Protein AF-A0A382JQ43-F1 (afdb_monomer_lite)

Foldseek 3Di:
DPQFFPLSVVVVVCVVVVVVVVLVVVCVVVVHDPCSVVVSVVRSVVGTPPD

Radius of gyration: 11.96 Å; chains: 1; bounding box: 26×19×31 Å

Structure (mmCIF, N/CA/C/O backbone):
data_AF-A0A382JQ43-F1
#
_entry.id   AF-A0A382JQ43-F1
#
loop_
_atom_site.group_PDB
_atom_site.id
_atom_site.type_symbol
_atom_site.label_atom_id
_atom_site.label_alt_id
_atom_site.label_comp_id
_atom_site.label_asym_id
_atom_site.label_entity_id
_atom_site.label_seq_id
_atom_site.pdbx_PDB_ins_code
_atom_site.Cartn_x
_atom_site.Cartn_y
_atom_site.Cartn_z
_atom_site.occupancy
_atom_site.B_iso_or_equiv
_atom_site.auth_seq_id
_atom_site.auth_comp_id
_atom_site.auth_asym_id
_atom_site.auth_atom_id
_atom_site.pdbx_PDB_model_num
ATOM 1 N N . MET A 1 1 ? -5.716 -12.237 5.489 1.00 66.19 1 MET A N 1
ATOM 2 C CA . MET A 1 1 ? -5.686 -11.155 6.501 1.00 66.19 1 MET A CA 1
ATOM 3 C C . MET A 1 1 ? -6.928 -10.285 6.349 1.00 66.19 1 MET A C 1
ATOM 5 O O . MET A 1 1 ? -7.336 -10.049 5.213 1.00 66.19 1 MET A O 1
ATOM 9 N N . LYS A 1 2 ? -7.558 -9.862 7.455 1.00 78.19 2 LYS A N 1
ATOM 10 C CA . LYS A 1 2 ? -8.640 -8.861 7.413 1.00 78.19 2 LYS A CA 1
ATOM 11 C C . LYS A 1 2 ? -8.024 -7.485 7.089 1.00 78.19 2 LYS A C 1
ATOM 13 O O . LYS A 1 2 ? -6.954 -7.202 7.628 1.00 78.19 2 LYS A O 1
ATOM 18 N N . PRO A 1 3 ? -8.633 -6.674 6.205 1.00 84.56 3 PRO A N 1
ATOM 19 C CA . PRO A 1 3 ? -8.118 -5.344 5.885 1.00 84.56 3 PRO A CA 1
ATOM 20 C C . PRO A 1 3 ? -8.195 -4.437 7.119 1.00 84.56 3 PRO A C 1
ATOM 22 O O . PRO A 1 3 ? -9.223 -4.403 7.793 1.00 84.56 3 PRO A O 1
ATOM 25 N N . LYS A 1 4 ? -7.106 -3.722 7.418 1.00 88.25 4 LYS A N 1
ATOM 26 C CA . LYS A 1 4 ? -6.996 -2.802 8.562 1.00 88.25 4 LYS A CA 1
ATOM 27 C C . LYS A 1 4 ? -7.688 -1.466 8.275 1.00 88.25 4 LYS A C 1
ATOM 29 O O . LYS A 1 4 ? -8.253 -0.853 9.177 1.00 88.25 4 LYS A O 1
ATOM 34 N N . GLY A 1 5 ? -7.678 -1.033 7.017 1.00 93.81 5 GLY A N 1
ATOM 35 C CA . GLY A 1 5 ? -8.303 0.207 6.570 1.00 93.81 5 GLY A CA 1
ATOM 36 C C . GLY A 1 5 ? -8.390 0.315 5.050 1.00 93.81 5 GLY A C 1
ATOM 37 O O . GLY A 1 5 ? -8.154 -0.652 4.320 1.00 93.81 5 GLY A O 1
ATOM 38 N N . PHE A 1 6 ? -8.732 1.512 4.574 1.00 95.19 6 PHE A N 1
ATOM 39 C CA . PHE A 1 6 ? -8.950 1.793 3.152 1.00 95.19 6 PHE A CA 1
ATOM 40 C C . PHE A 1 6 ? -7.740 1.490 2.266 1.00 95.19 6 PHE A C 1
ATOM 42 O O . PHE A 1 6 ? -7.900 1.012 1.141 1.00 95.19 6 PHE A O 1
ATOM 49 N N . GLY A 1 7 ? -6.531 1.698 2.790 1.00 94.31 7 GLY A N 1
ATOM 50 C CA . GLY A 1 7 ? -5.295 1.381 2.083 1.00 94.31 7 GLY A CA 1
ATOM 51 C C . GLY A 1 7 ? -5.206 -0.096 1.709 1.00 94.31 7 GLY A C 1
ATOM 52 O O . GLY A 1 7 ? -4.893 -0.416 0.565 1.00 94.31 7 GLY A O 1
ATOM 53 N N . ASP A 1 8 ? -5.547 -1.000 2.628 1.00 94.06 8 ASP A N 1
ATOM 54 C CA . ASP A 1 8 ? -5.527 -2.444 2.368 1.00 94.06 8 ASP A CA 1
ATOM 55 C C . ASP A 1 8 ? -6.577 -2.862 1.332 1.00 94.06 8 ASP A C 1
ATOM 57 O O . ASP A 1 8 ? -6.325 -3.764 0.530 1.00 94.06 8 ASP A O 1
ATOM 61 N N . SER A 1 9 ? -7.738 -2.201 1.307 1.00 94.50 9 SER A N 1
ATOM 62 C CA . SER A 1 9 ? -8.751 -2.440 0.272 1.00 94.50 9 SER A CA 1
ATOM 63 C C . SER A 1 9 ? -8.258 -2.038 -1.111 1.00 94.50 9 SER A C 1
ATOM 65 O O . SER A 1 9 ? -8.377 -2.835 -2.042 1.00 94.50 9 SER A O 1
ATOM 67 N N . ILE A 1 10 ? -7.670 -0.842 -1.246 1.00 92.94 10 ILE A N 1
ATOM 68 C CA . ILE A 1 10 ? -7.086 -0.400 -2.518 1.00 92.94 10 ILE A CA 1
ATOM 69 C C . ILE A 1 10 ? -5.957 -1.337 -2.927 1.00 92.94 10 ILE A C 1
ATOM 71 O O . ILE A 1 10 ? -5.963 -1.806 -4.058 1.00 92.94 10 ILE A O 1
ATOM 75 N N . ALA A 1 11 ? -5.029 -1.655 -2.022 1.00 93.31 11 ALA A N 1
ATOM 76 C CA . ALA A 1 11 ? -3.906 -2.539 -2.322 1.00 93.31 11 ALA A CA 1
ATOM 77 C C . ALA A 1 11 ? -4.384 -3.908 -2.825 1.00 93.31 11 ALA A C 1
ATOM 79 O O . ALA A 1 11 ? -3.881 -4.419 -3.821 1.00 93.31 11 ALA A O 1
ATOM 80 N N . LYS A 1 12 ? -5.412 -4.481 -2.190 1.00 92.75 12 LYS A N 1
ATOM 81 C CA . LYS A 1 12 ? -6.005 -5.749 -2.625 1.00 92.75 12 LYS A CA 1
ATOM 82 C C . LYS A 1 12 ? -6.721 -5.625 -3.970 1.00 92.75 12 LYS A C 1
ATOM 84 O O . LYS A 1 12 ? -6.675 -6.554 -4.772 1.00 92.75 12 LYS A O 1
ATOM 89 N N . PHE A 1 13 ? -7.402 -4.509 -4.214 1.00 93.31 13 PHE A N 1
ATOM 90 C CA . PHE A 1 13 ? -8.085 -4.249 -5.478 1.00 93.31 13 PHE A CA 1
ATOM 91 C C . PHE A 1 13 ? -7.091 -4.081 -6.635 1.00 93.31 13 PHE A C 1
ATOM 93 O O . PHE A 1 13 ? -7.245 -4.729 -7.669 1.00 93.31 13 PHE A O 1
ATOM 100 N N . THR A 1 14 ? -6.044 -3.273 -6.461 1.00 93.75 14 THR A N 1
ATOM 101 C CA . THR A 1 14 ? -5.024 -3.021 -7.491 1.00 93.75 14 THR A CA 1
ATOM 102 C C . THR A 1 14 ? -4.140 -4.236 -7.750 1.00 93.75 14 THR A C 1
ATOM 104 O O . THR A 1 14 ? -3.690 -4.431 -8.877 1.00 93.75 14 THR A O 1
ATOM 107 N N . GLU A 1 15 ? -3.923 -5.084 -6.744 1.00 93.00 15 GLU A N 1
ATOM 108 C CA . GLU A 1 15 ? -3.235 -6.366 -6.903 1.00 93.00 15 GLU A CA 1
ATOM 109 C C . GLU A 1 15 ? -4.093 -7.369 -7.684 1.00 93.00 15 GLU A C 1
ATOM 111 O O . GLU A 1 15 ? -3.621 -7.953 -8.655 1.00 93.00 15 GLU A O 1
ATOM 116 N N . LYS A 1 16 ? -5.384 -7.502 -7.348 1.00 94.94 16 LYS A N 1
ATOM 117 C CA . LYS A 1 16 ? -6.305 -8.400 -8.068 1.00 94.94 16 LYS A CA 1
ATOM 118 C C . LYS A 1 16 ? -6.553 -8.003 -9.518 1.00 94.94 16 LYS A C 1
ATOM 120 O O . LYS A 1 16 ? -6.782 -8.867 -10.354 1.00 94.94 16 LYS A O 1
ATOM 125 N N . THR A 1 17 ?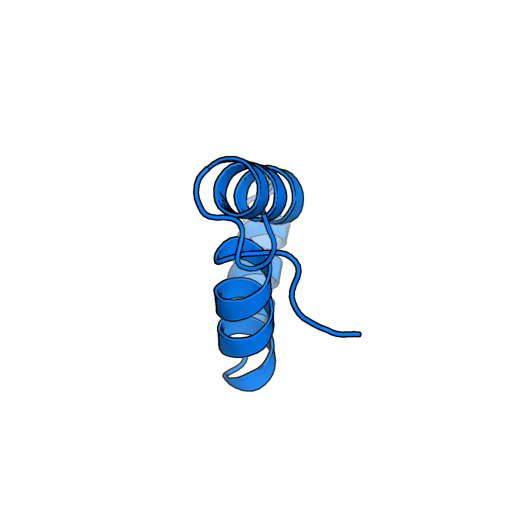 -6.567 -6.706 -9.799 1.00 95.19 17 THR A N 1
ATOM 126 C CA . THR A 1 17 ? -6.789 -6.172 -11.151 1.00 95.19 17 THR A CA 1
ATOM 127 C C . THR A 1 17 ? -5.504 -6.109 -11.980 1.00 95.19 17 THR A C 1
ATOM 129 O O . THR A 1 17 ? -5.569 -5.812 -13.167 1.00 95.19 17 THR A O 1
ATOM 132 N N . GLY A 1 18 ? -4.337 -6.377 -11.380 1.00 92.31 18 GLY A N 1
ATOM 133 C CA . GLY A 1 18 ? -3.036 -6.323 -12.054 1.00 92.31 18 GLY A CA 1
ATOM 134 C C . GLY A 1 18 ? -2.464 -4.912 -12.238 1.00 92.31 18 GLY A C 1
ATOM 135 O O . GLY A 1 18 ? -1.351 -4.766 -12.742 1.00 92.31 18 GLY A O 1
ATOM 136 N N . ILE A 1 19 ? -3.167 -3.869 -11.785 1.00 92.62 19 ILE A N 1
ATOM 137 C CA . ILE A 1 19 ? -2.708 -2.471 -11.851 1.00 92.62 19 ILE A CA 1
ATOM 138 C C . ILE A 1 19 ? -1.388 -2.299 -11.093 1.00 92.62 19 ILE A C 1
ATOM 140 O O . ILE A 1 19 ? -0.486 -1.613 -11.570 1.00 92.62 19 ILE A O 1
ATOM 144 N N . LYS A 1 20 ? -1.250 -2.955 -9.934 1.00 90.31 20 LYS A N 1
ATOM 145 C CA . LYS A 1 20 ? -0.031 -2.902 -9.116 1.00 90.31 20 LYS A CA 1
ATOM 146 C C . LYS A 1 20 ? 1.203 -3.341 -9.909 1.00 90.31 20 LYS A C 1
ATOM 148 O O . LYS A 1 20 ? 2.187 -2.619 -9.948 1.00 90.31 20 LYS A O 1
ATOM 153 N N . THR A 1 21 ? 1.107 -4.451 -10.637 1.00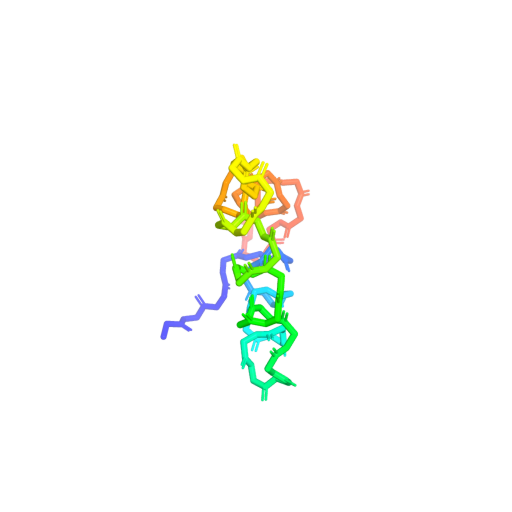 92.00 21 THR A N 1
ATOM 154 C CA . THR A 1 21 ? 2.207 -4.981 -11.455 1.00 92.00 21 THR A CA 1
ATOM 155 C C . THR A 1 21 ? 2.614 -4.032 -12.583 1.00 92.00 21 THR A C 1
ATOM 157 O O . THR A 1 21 ? 3.796 -3.929 -12.900 1.00 92.00 21 THR A O 1
ATOM 160 N N . VAL A 1 22 ? 1.658 -3.328 -13.197 1.00 93.25 22 VAL A N 1
ATOM 161 C CA . VAL A 1 22 ? 1.960 -2.330 -14.237 1.00 93.25 22 VAL A CA 1
ATOM 162 C C . VAL A 1 22 ? 2.717 -1.144 -13.640 1.00 93.25 22 VAL A C 1
ATOM 164 O O . VAL A 1 22 ? 3.743 -0.734 -14.180 1.00 93.25 22 VAL A O 1
ATOM 167 N N . VAL A 1 23 ? 2.236 -0.624 -12.509 1.00 91.31 23 VAL A N 1
ATOM 168 C CA . VAL A 1 23 ? 2.856 0.513 -11.817 1.00 91.31 23 VAL A CA 1
ATOM 169 C C . VAL A 1 23 ? 4.245 0.160 -11.286 1.00 91.31 23 VAL A C 1
ATOM 171 O O . VAL A 1 23 ? 5.153 0.976 -11.421 1.00 91.31 23 VAL A O 1
ATOM 174 N N . ASP A 1 24 ? 4.437 -1.044 -10.743 1.00 90.50 24 ASP A N 1
ATOM 175 C CA . ASP A 1 24 ? 5.739 -1.513 -10.255 1.00 90.50 24 ASP A CA 1
ATOM 176 C C . ASP A 1 24 ? 6.758 -1.574 -11.404 1.00 90.50 24 ASP A C 1
ATOM 178 O O . ASP A 1 24 ? 7.836 -0.996 -11.303 1.00 90.50 24 ASP A O 1
ATOM 182 N N . LYS A 1 25 ? 6.381 -2.143 -12.560 1.00 91.94 25 LYS A N 1
ATOM 183 C CA . LYS A 1 25 ? 7.255 -2.177 -13.748 1.00 91.94 25 LYS A CA 1
ATOM 184 C C . LYS A 1 25 ? 7.607 -0.787 -14.276 1.00 91.94 25 LYS A C 1
ATOM 186 O O . LYS A 1 25 ? 8.739 -0.563 -14.696 1.00 91.94 25 LYS A O 1
ATOM 191 N N . MET A 1 26 ? 6.648 0.140 -14.285 1.00 91.69 26 MET A N 1
ATOM 192 C CA . MET A 1 26 ? 6.911 1.528 -14.679 1.00 91.69 26 MET A CA 1
ATOM 193 C C . MET A 1 26 ? 7.846 2.223 -13.689 1.00 91.69 26 MET A C 1
ATOM 195 O O . MET A 1 26 ? 8.746 2.945 -14.104 1.00 91.69 26 MET A O 1
ATOM 199 N N . SER A 1 27 ? 7.645 1.989 -12.394 1.00 91.75 27 SER A N 1
ATOM 200 C CA . SER A 1 27 ? 8.463 2.560 -11.323 1.00 91.75 27 SER A CA 1
ATOM 201 C C . SER A 1 27 ? 9.909 2.070 -11.421 1.00 91.75 27 SER A C 1
ATOM 203 O O . SER A 1 27 ? 10.827 2.888 -11.428 1.00 91.75 27 SER A O 1
ATOM 205 N N . ASP A 1 28 ? 10.110 0.765 -11.619 1.00 90.56 28 ASP A N 1
ATOM 206 C CA . ASP A 1 28 ? 11.431 0.164 -11.827 1.00 90.56 28 ASP A CA 1
ATOM 207 C C . ASP A 1 28 ? 12.100 0.682 -13.108 1.00 90.56 28 ASP A C 1
ATOM 209 O O . ASP A 1 28 ? 13.271 1.065 -13.091 1.00 90.56 28 ASP A O 1
ATOM 213 N N . GLY A 1 29 ? 11.351 0.754 -14.216 1.00 92.00 29 GLY A N 1
ATOM 214 C CA . GLY A 1 29 ? 11.860 1.227 -15.507 1.00 92.00 29 GLY A CA 1
ATOM 215 C C . GLY A 1 29 ? 12.254 2.707 -15.516 1.00 92.00 29 GLY A C 1
ATOM 216 O O . GLY A 1 29 ? 13.183 3.090 -16.222 1.00 92.00 29 GLY A O 1
ATOM 217 N N . LEU A 1 30 ? 11.580 3.533 -14.714 1.00 92.44 30 LEU A N 1
ATOM 21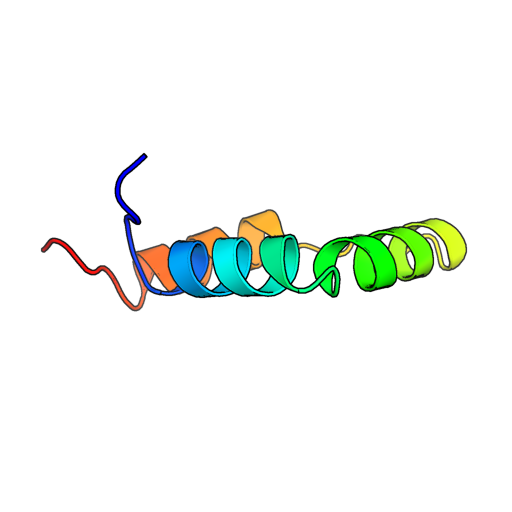8 C CA . LEU A 1 30 ? 11.890 4.956 -14.548 1.00 92.44 30 LEU A CA 1
ATOM 219 C C . LEU A 1 30 ? 12.843 5.227 -13.374 1.00 92.44 30 LEU A C 1
ATOM 221 O O . LEU A 1 30 ? 13.223 6.376 -13.159 1.00 92.44 30 LEU A O 1
ATOM 225 N N . ASN A 1 31 ? 13.232 4.191 -12.623 1.00 90.19 31 ASN A N 1
ATOM 226 C CA . ASN A 1 31 ? 14.019 4.300 -11.393 1.00 90.19 31 ASN A CA 1
ATOM 227 C C . ASN A 1 31 ? 13.366 5.211 -10.328 1.00 90.19 31 ASN A C 1
ATOM 229 O O . ASN A 1 31 ? 14.042 5.876 -9.545 1.00 90.19 31 ASN A O 1
ATOM 233 N N . ILE A 1 32 ? 12.031 5.260 -10.306 1.00 89.12 32 ILE A N 1
ATOM 234 C CA . ILE A 1 32 ? 11.255 6.079 -9.372 1.00 89.12 32 ILE A CA 1
ATOM 235 C C . ILE A 1 32 ? 10.722 5.173 -8.260 1.00 89.12 32 ILE A C 1
ATOM 237 O O . ILE A 1 32 ? 10.047 4.187 -8.549 1.00 89.12 32 ILE A O 1
ATOM 241 N 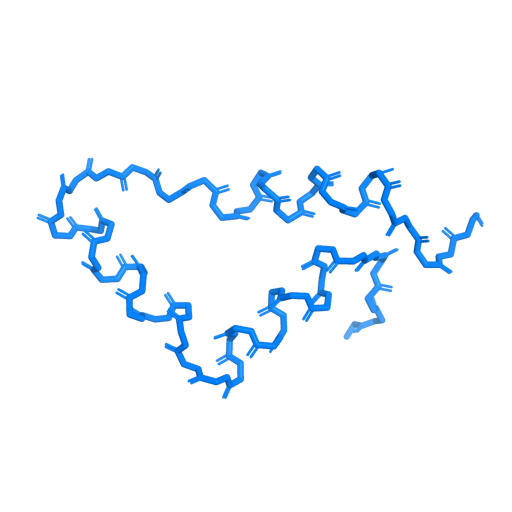N . PRO A 1 33 ? 10.928 5.499 -6.975 1.00 86.75 33 PRO A N 1
ATOM 242 C CA . PRO A 1 33 ? 10.319 4.730 -5.898 1.00 86.75 33 PRO A CA 1
ATOM 243 C C . PRO A 1 33 ? 8.789 4.913 -5.904 1.00 86.75 33 PRO A C 1
ATOM 245 O O . PRO A 1 33 ? 8.305 6.024 -5.691 1.00 86.75 33 PRO A O 1
ATOM 248 N N . CYS A 1 34 ? 8.002 3.835 -6.078 1.00 87.12 34 CYS A N 1
ATOM 249 C CA . CYS A 1 34 ? 6.526 3.929 -6.071 1.00 87.12 34 CYS A CA 1
ATOM 250 C C . CYS A 1 34 ? 5.987 4.597 -4.785 1.00 87.12 34 CYS A C 1
ATOM 252 O O . CYS A 1 34 ? 5.036 5.387 -4.809 1.00 87.12 34 CYS A O 1
ATOM 254 N N . GLY A 1 35 ? 6.551 4.223 -3.629 1.00 89.31 35 GLY A N 1
ATOM 255 C CA . GLY A 1 35 ? 6.012 4.596 -2.315 1.00 89.31 35 GLY A CA 1
ATOM 256 C C . GLY A 1 35 ? 4.666 3.928 -1.990 1.00 89.31 35 GLY A C 1
ATOM 257 O O . GLY A 1 35 ? 3.941 4.397 -1.111 1.00 89.31 35 GLY A O 1
ATOM 258 N N . CYS A 1 36 ? 4.327 2.842 -2.695 1.00 90.12 36 CYS A N 1
ATOM 259 C CA . CYS A 1 36 ? 3.072 2.098 -2.593 1.00 90.12 36 CYS A CA 1
ATOM 260 C C . CYS A 1 36 ? 2.735 1.689 -1.135 1.00 90.12 36 CYS A C 1
ATOM 262 O O . CYS A 1 36 ? 1.604 1.890 -0.688 1.00 90.12 36 CYS A O 1
ATOM 264 N N . GLU A 1 37 ? 3.712 1.186 -0.367 1.00 90.69 37 GLU A N 1
ATOM 265 C CA . GLU A 1 37 ? 3.522 0.776 1.039 1.00 90.69 37 GLU A CA 1
ATOM 266 C C . GLU A 1 37 ? 3.236 1.962 1.968 1.00 90.69 37 GLU A C 1
ATOM 268 O O . GLU A 1 37 ? 2.251 1.943 2.704 1.00 90.69 37 GLU A O 1
ATOM 273 N N . ASN A 1 38 ? 4.024 3.038 1.878 1.00 93.00 38 ASN A N 1
ATOM 274 C 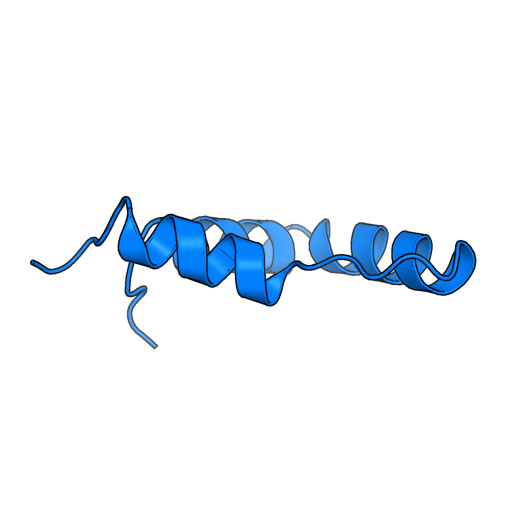CA . ASN A 1 38 ? 3.805 4.247 2.679 1.00 93.00 38 ASN A CA 1
ATOM 275 C C . ASN A 1 38 ? 2.422 4.850 2.411 1.00 93.00 38 ASN A C 1
ATOM 277 O O . ASN A 1 38 ? 1.724 5.279 3.330 1.00 93.00 38 ASN A O 1
ATOM 281 N N . ARG A 1 39 ? 1.999 4.847 1.141 1.00 93.69 39 ARG A N 1
ATOM 282 C CA . ARG A 1 39 ? 0.683 5.340 0.730 1.00 93.69 39 ARG A CA 1
ATOM 283 C C . ARG A 1 39 ? -0.435 4.459 1.293 1.00 93.69 39 ARG A C 1
ATOM 285 O O . ARG A 1 39 ? -1.403 4.986 1.840 1.00 93.69 39 ARG A O 1
ATOM 292 N N . LYS A 1 40 ? -0.276 3.132 1.239 1.00 94.44 40 LYS A N 1
ATOM 293 C CA . LYS A 1 40 ? -1.196 2.163 1.857 1.00 94.44 40 LYS A CA 1
ATOM 294 C C . LYS A 1 40 ? -1.335 2.408 3.361 1.00 94.44 40 LYS A C 1
ATOM 296 O O . LYS A 1 40 ? -2.451 2.518 3.864 1.00 94.44 40 LYS A O 1
ATOM 301 N N . GLU A 1 41 ? -0.222 2.542 4.080 1.00 94.00 41 GLU A N 1
ATOM 302 C CA . GLU A 1 41 ? -0.244 2.789 5.523 1.00 94.00 41 GLU A CA 1
ATOM 303 C C . GLU A 1 41 ? -0.886 4.124 5.887 1.00 94.00 41 GLU A C 1
ATOM 305 O O . GLU A 1 41 ? -1.660 4.190 6.843 1.00 94.00 41 GLU A O 1
ATOM 310 N N . TRP A 1 42 ? -0.601 5.181 5.126 1.00 94.94 42 TRP A N 1
ATOM 311 C CA . TRP A 1 42 ? -1.209 6.490 5.336 1.00 94.94 42 TRP A CA 1
ATOM 312 C C . TRP A 1 42 ? -2.737 6.415 5.235 1.00 94.94 42 TRP A C 1
ATOM 314 O O . TRP A 1 42 ? -3.443 6.894 6.126 1.00 94.94 42 TRP A O 1
ATOM 324 N N . PHE A 1 43 ? -3.254 5.728 4.211 1.00 95.12 43 PHE A N 1
ATOM 325 C CA . PHE A 1 43 ? -4.692 5.510 4.057 1.00 95.12 43 PHE A CA 1
ATOM 326 C C . PHE A 1 43 ? -5.276 4.614 5.150 1.00 95.12 43 PHE A C 1
ATOM 328 O O . PHE A 1 43 ? -6.373 4.893 5.623 1.00 95.12 43 PHE A O 1
ATOM 335 N N . ASN A 1 44 ? -4.559 3.581 5.599 1.00 94.75 44 ASN A N 1
ATOM 336 C CA . ASN A 1 44 ? -5.006 2.749 6.720 1.00 94.75 44 ASN A CA 1
ATOM 337 C C . ASN A 1 44 ? -5.090 3.542 8.034 1.00 94.75 44 ASN A C 1
ATOM 339 O O . ASN A 1 44 ? -6.027 3.340 8.800 1.00 94.75 44 ASN A O 1
ATOM 343 N N . LYS A 1 45 ? -4.146 4.462 8.282 1.00 94.12 45 LYS A N 1
ATOM 344 C CA . LYS A 1 45 ? -4.142 5.339 9.466 1.00 94.12 45 LYS A CA 1
ATOM 345 C C . LYS A 1 45 ? -5.253 6.386 9.411 1.00 94.12 45 LYS A C 1
ATOM 347 O O . LYS A 1 45 ? -5.846 6.694 10.440 1.00 94.12 45 LYS A O 1
ATOM 352 N N . LYS A 1 46 ? -5.528 6.954 8.232 1.00 94.44 46 LYS A N 1
ATOM 353 C CA . LYS A 1 46 ? -6.574 7.978 8.070 1.00 94.44 46 LYS A CA 1
ATOM 354 C C . LYS A 1 46 ? -7.985 7.420 7.958 1.00 94.44 46 LYS A C 1
ATOM 356 O O . LYS A 1 46 ? -8.911 8.064 8.439 1.00 94.44 46 LYS A O 1
ATOM 361 N N . PHE A 1 47 ? -8.141 6.241 7.369 1.00 94.69 47 PHE A N 1
ATOM 362 C CA . PHE A 1 47 ? -9.435 5.603 7.142 1.00 94.69 47 PHE A CA 1
ATOM 363 C C . PHE A 1 47 ? -9.411 4.148 7.640 1.00 94.69 47 PHE A C 1
ATOM 365 O O . PHE A 1 47 ? -9.443 3.214 6.828 1.00 94.69 47 PHE A O 1
ATOM 372 N N . PRO A 1 48 ? -9.313 3.935 8.965 1.00 94.38 48 PRO A N 1
ATOM 373 C CA . PRO A 1 48 ? -9.341 2.603 9.551 1.00 94.38 48 PRO A CA 1
ATOM 374 C C . PRO A 1 48 ? -10.747 1.99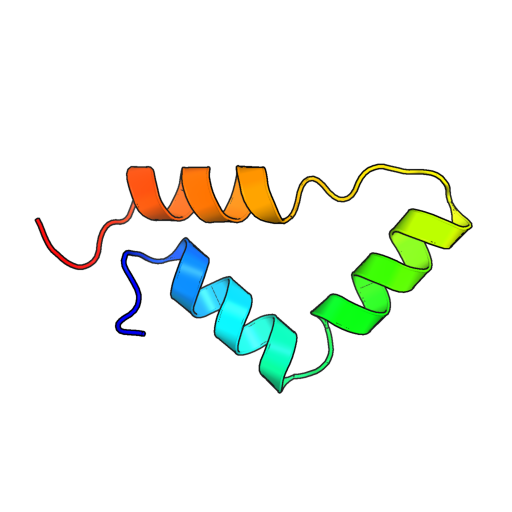9 9.464 1.00 94.38 48 PRO A C 1
ATOM 376 O O . PRO A 1 48 ? -11.751 2.700 9.589 1.00 94.38 48 PRO A O 1
ATOM 379 N N . TYR A 1 49 ? -10.825 0.685 9.260 1.00 89.00 49 TYR A N 1
ATOM 380 C CA . TYR A 1 49 ? -12.102 -0.043 9.247 1.00 89.00 49 TYR A CA 1
ATOM 381 C C . TYR A 1 49 ? -12.500 -0.581 10.614 1.00 89.00 49 TYR A C 1
ATOM 383 O O . TYR A 1 49 ? -13.678 -0.810 10.873 1.00 89.00 49 TYR A O 1
ATOM 391 N N . ILE A 1 50 ? -11.514 -0.788 11.478 1.00 78.19 50 ILE A N 1
ATOM 392 C CA . ILE A 1 50 ? -11.700 -1.184 12.866 1.00 78.19 50 ILE A CA 1
ATOM 393 C C . ILE A 1 50 ? -11.172 -0.010 13.685 1.00 78.19 50 ILE A C 1
ATOM 395 O O . ILE A 1 50 ? -10.033 0.407 13.474 1.00 78.19 50 ILE A O 1
ATOM 399 N N . LYS A 1 51 ? -12.031 0.562 14.528 1.00 61.41 51 LYS A N 1
ATOM 400 C CA . LYS A 1 51 ? -11.647 1.613 15.474 1.00 61.41 51 LYS A CA 1
ATOM 401 C C . LYS A 1 51 ? -10.960 1.016 16.689 1.00 61.41 51 LYS A C 1
ATOM 403 O O . LYS A 1 51 ? -11.406 -0.070 17.120 1.00 61.41 51 LYS A O 1
#

Secondary structure (DSSP, 8-state):
----BHHHHHHHHHHHTTHHHHHHHHHHHHT----HHHHHHHHHHHSBS--

pLDDT: mean 90.6, std 6.52, range [61.41, 95.19]

Organism: NCBI:txid408172

Sequence (51 aa):
MKPKGFGDSIAKFTEKTGIKTVVDKMSDGLNIPCGCENRKEWFNKKFPYIK